Protein AF-A0AAN2FEF6-F1 (afdb_monomer)

Radius of gyration: 11.95 Å; Cα contacts (8 Å, |Δi|>4): 130; chains: 1; bounding box: 31×21×31 Å

Sequence (76 aa):
MQPVLNRQFSDAARYAGQQCLVRMEWQEYSRRYAVTQTQGDEALCLRAWQLVAQTRDLPPPPEPGQPAWFGFAPRG

Mean predicted aligned error: 3.0 Å

InterPro domains:
  IPR014161 Tol-Pal system, TolA [PF06519] (5-63)

Nearest PDB structures (foldseek):
  2x9a-assembly1_D  TM=7.234E-01  e=8.945E-03  Escherichia coli
  3qdr-assembly1_A  TM=6.983E-01  e=1.911E-02  Escherichia coli K-12
  6sly-assembly1_A  TM=6.234E-01  e=3.289E-01  Helicobacter pylori
  5lw8-assembly1_A  TM=6.277E-01  e=4.236E-01  Helicobacter pylori 26695

Structure (mmCIF, N/CA/C/O backbone):
data_AF-A0AAN2FEF6-F1
#
_entry.id   AF-A0AAN2FEF6-F1
#
loop_
_atom_site.group_PDB
_atom_site.id
_atom_site.type_symbol
_atom_site.label_atom_id
_atom_site.label_alt_id
_atom_site.label_comp_id
_atom_site.label_asym_id
_atom_site.label_entity_id
_atom_site.label_seq_id
_atom_site.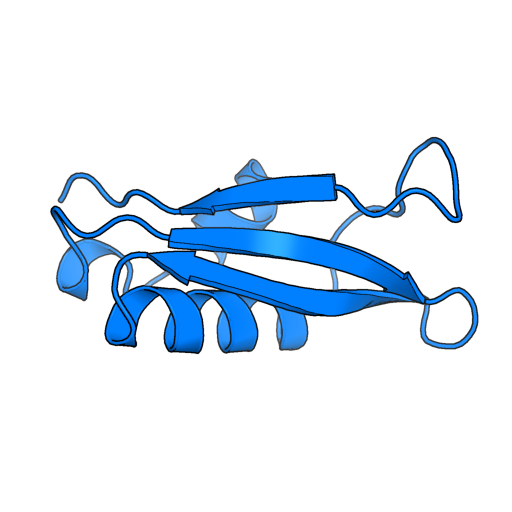pdbx_PDB_ins_code
_atom_site.Cartn_x
_atom_site.Cartn_y
_atom_site.Cartn_z
_atom_site.occupancy
_atom_site.B_iso_or_equiv
_atom_site.auth_seq_id
_atom_site.auth_comp_id
_atom_site.auth_asym_id
_atom_site.auth_atom_id
_atom_site.pdbx_PDB_model_num
ATOM 1 N N . MET A 1 1 ? -5.649 -3.948 -9.393 1.00 86.00 1 MET A N 1
ATOM 2 C CA . MET A 1 1 ? -4.893 -3.694 -8.146 1.00 86.00 1 MET A CA 1
ATOM 3 C C . MET A 1 1 ? -5.764 -3.826 -6.895 1.00 86.00 1 MET A C 1
ATOM 5 O O . MET A 1 1 ? -5.577 -4.792 -6.169 1.00 86.00 1 MET A O 1
ATOM 9 N N . GLN A 1 2 ? -6.743 -2.935 -6.673 1.00 87.69 2 GLN A N 1
ATOM 10 C CA . GLN A 1 2 ? -7.589 -2.921 -5.463 1.00 87.69 2 GLN A CA 1
ATOM 11 C C . GLN A 1 2 ? -8.196 -4.287 -5.066 1.00 87.69 2 GLN A C 1
ATOM 13 O O . GLN A 1 2 ? -8.127 -4.636 -3.892 1.00 87.69 2 GLN A O 1
ATOM 18 N N . PRO A 1 3 ? -8.717 -5.118 -5.998 1.00 89.69 3 PRO A N 1
ATOM 19 C CA . PRO A 1 3 ? -9.273 -6.423 -5.628 1.00 89.69 3 PRO A CA 1
ATOM 20 C C . PRO A 1 3 ? -8.246 -7.397 -5.033 1.00 89.69 3 PRO A C 1
ATOM 22 O O . PRO A 1 3 ? -8.603 -8.206 -4.183 1.00 89.69 3 PRO A O 1
ATOM 25 N N . VAL A 1 4 ? -6.979 -7.326 -5.460 1.00 91.44 4 VAL A N 1
ATOM 26 C CA . VAL A 1 4 ? -5.895 -8.167 -4.920 1.00 91.44 4 VAL A CA 1
ATOM 27 C C . VAL A 1 4 ? -5.556 -7.714 -3.502 1.00 91.44 4 VAL A C 1
ATOM 29 O O . VAL A 1 4 ? -5.550 -8.529 -2.587 1.00 91.44 4 VAL A O 1
ATOM 32 N N . LEU A 1 5 ? -5.377 -6.404 -3.302 1.00 92.31 5 LEU A N 1
ATOM 33 C CA . LEU A 1 5 ? -5.106 -5.820 -1.985 1.00 92.31 5 LEU A CA 1
ATOM 34 C C . LEU A 1 5 ? -6.222 -6.139 -0.985 1.00 92.31 5 LEU A C 1
ATOM 36 O O . LEU A 1 5 ? -5.938 -6.585 0.121 1.00 92.31 5 LEU A O 1
ATOM 40 N N . ASN A 1 6 ? -7.487 -6.009 -1.393 1.00 91.62 6 ASN A N 1
ATOM 41 C CA . ASN A 1 6 ? -8.629 -6.318 -0.531 1.00 91.62 6 ASN A CA 1
ATOM 42 C C . ASN A 1 6 ? -8.653 -7.788 -0.085 1.00 91.62 6 ASN A C 1
ATOM 44 O O . ASN A 1 6 ? -9.019 -8.067 1.050 1.00 91.62 6 ASN A O 1
ATOM 48 N N . ARG A 1 7 ? -8.243 -8.730 -0.948 1.00 92.19 7 ARG A N 1
ATOM 49 C CA . ARG A 1 7 ? -8.153 -10.158 -0.586 1.00 92.19 7 ARG A CA 1
ATOM 50 C C . ARG A 1 7 ? -7.036 -10.437 0.416 1.00 92.19 7 ARG A C 1
ATOM 52 O O . ARG A 1 7 ? -7.200 -11.291 1.277 1.00 92.19 7 ARG A O 1
ATOM 59 N N . GLN A 1 8 ? -5.915 -9.729 0.299 1.00 93.00 8 GLN A N 1
ATOM 60 C CA . GLN A 1 8 ? -4.766 -9.885 1.193 1.00 93.00 8 GLN A CA 1
ATOM 61 C C . GLN A 1 8 ? -4.961 -9.145 2.533 1.00 93.00 8 GLN A C 1
ATOM 63 O O . GLN A 1 8 ? -4.275 -9.434 3.515 1.00 93.00 8 GLN A O 1
ATOM 68 N N . PHE A 1 9 ? -5.912 -8.205 2.606 1.00 94.00 9 PHE A N 1
ATOM 69 C CA . PHE A 1 9 ? -6.199 -7.407 3.800 1.00 94.00 9 PHE A CA 1
ATOM 70 C C . PHE A 1 9 ? -7.101 -8.153 4.804 1.00 94.00 9 PHE A C 1
ATOM 72 O O . PHE A 1 9 ? -8.197 -7.715 5.146 1.00 94.00 9 PHE A O 1
ATOM 79 N N . SER A 1 10 ? -6.632 -9.303 5.282 1.00 92.81 10 SER A N 1
ATOM 80 C CA . SER A 1 10 ? -7.393 -10.216 6.153 1.00 92.81 10 SER A CA 1
ATOM 81 C C . SER A 1 10 ? -7.833 -9.619 7.497 1.00 92.81 10 SER A C 1
ATOM 83 O O . SER A 1 10 ? -8.836 -10.042 8.064 1.00 92.81 10 SER A O 1
ATOM 85 N N . ASP A 1 11 ? -7.113 -8.624 8.007 1.00 94.56 11 ASP A N 1
ATOM 86 C CA . ASP A 1 11 ? -7.362 -7.954 9.283 1.00 94.56 11 ASP A CA 1
ATOM 87 C C . ASP A 1 11 ? -8.057 -6.587 9.140 1.00 94.56 11 ASP A C 1
ATOM 89 O O . ASP A 1 11 ? -8.112 -5.822 10.102 1.00 94.56 11 ASP A O 1
ATOM 93 N N . ALA A 1 12 ? -8.632 -6.287 7.968 1.00 94.69 12 ALA A N 1
ATOM 94 C CA . ALA A 1 12 ? -9.263 -5.002 7.651 1.00 94.69 12 ALA A CA 1
ATOM 95 C C . ALA A 1 12 ? -10.344 -4.566 8.657 1.00 94.69 12 ALA A C 1
ATOM 97 O O . ALA A 1 12 ? -10.466 -3.377 8.946 1.00 94.69 12 ALA A O 1
ATOM 98 N N . ALA A 1 13 ? -11.089 -5.514 9.235 1.00 95.12 13 ALA A N 1
ATOM 99 C CA . ALA A 1 13 ? -12.134 -5.233 10.222 1.00 95.12 13 ALA A CA 1
ATOM 100 C C . ALA A 1 13 ? -11.608 -4.506 11.476 1.00 95.12 13 ALA A C 1
ATOM 102 O O . ALA A 1 13 ? -12.336 -3.729 12.088 1.00 95.12 13 ALA A O 1
ATOM 103 N N . ARG A 1 14 ? -10.326 -4.687 11.835 1.00 96.06 14 ARG A N 1
ATOM 104 C CA . ARG A 1 14 ? -9.686 -3.979 12.963 1.00 96.06 14 ARG A CA 1
ATOM 105 C C . ARG A 1 14 ? -9.544 -2.474 12.729 1.00 96.06 14 ARG A C 1
ATOM 107 O O . ARG A 1 14 ? -9.325 -1.727 13.676 1.00 96.06 14 ARG A O 1
ATOM 114 N N . TYR A 1 15 ? -9.656 -2.047 11.476 1.00 97.00 15 TYR A N 1
ATOM 115 C CA . TYR A 1 15 ? -9.487 -0.669 11.032 1.00 97.00 15 TYR A CA 1
ATOM 116 C C . TYR A 1 15 ? -10.803 -0.077 10.509 1.00 97.00 15 TYR A C 1
ATOM 118 O O . TYR A 1 15 ? -10.785 0.891 9.751 1.00 97.00 15 TYR A O 1
ATOM 126 N N . ALA A 1 16 ? -11.950 -0.669 10.863 1.00 96.12 16 ALA A N 1
ATOM 127 C CA . ALA A 1 16 ? -13.254 -0.180 10.434 1.00 96.12 16 ALA A CA 1
ATOM 128 C C . ALA A 1 16 ? -13.444 1.301 10.803 1.00 96.12 16 ALA A C 1
ATOM 130 O O . ALA A 1 16 ? -13.166 1.715 11.928 1.00 96.12 16 ALA A O 1
ATOM 131 N N . GLY A 1 17 ? -13.898 2.100 9.835 1.00 95.88 17 GLY A N 1
ATOM 132 C CA . GLY A 1 17 ? -14.113 3.541 10.001 1.00 95.88 17 GLY A CA 1
ATOM 133 C C . GLY A 1 17 ? -12.868 4.415 9.806 1.00 95.88 17 GLY A C 1
ATOM 134 O O . GLY A 1 17 ? -13.020 5.624 9.653 1.00 95.88 17 GLY A O 1
ATOM 135 N N . GLN A 1 18 ? -11.669 3.826 9.742 1.00 97.81 18 GLN A N 1
ATOM 136 C CA . GLN A 1 18 ? -10.447 4.547 9.385 1.00 97.81 18 GLN A CA 1
ATOM 137 C C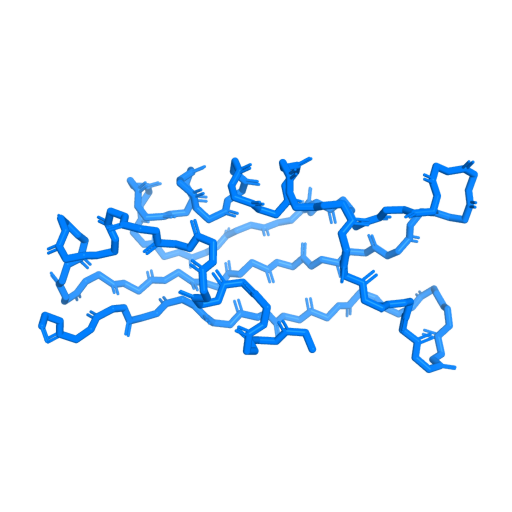 . GLN A 1 18 ? -10.321 4.711 7.868 1.00 97.81 18 GLN A C 1
ATOM 139 O O . GLN A 1 18 ? -10.857 3.920 7.083 1.00 97.81 18 GLN A O 1
ATOM 144 N N . GLN A 1 19 ? -9.575 5.731 7.452 1.00 98.00 19 GLN A N 1
ATOM 145 C CA . GLN A 1 19 ? -9.283 6.030 6.058 1.00 98.00 19 GLN A CA 1
ATOM 146 C C . GLN A 1 19 ? -7.802 6.353 5.867 1.00 98.00 19 GLN A C 1
ATOM 148 O O . GLN A 1 19 ? -7.213 7.131 6.611 1.00 98.00 19 GLN A O 1
ATOM 153 N N . CYS A 1 20 ? -7.200 5.774 4.831 1.00 98.31 20 CYS A N 1
ATOM 154 C CA . CYS A 1 20 ? -5.850 6.114 4.407 1.00 98.31 20 CYS A CA 1
ATOM 155 C C . CYS A 1 20 ? -5.750 6.175 2.884 1.00 98.31 20 CYS A C 1
ATOM 157 O O . CYS A 1 20 ? -6.223 5.284 2.180 1.00 98.31 20 CYS A O 1
ATOM 159 N N . LEU A 1 21 ? -5.079 7.200 2.374 1.00 98.06 21 LEU A N 1
ATOM 160 C CA . LEU A 1 21 ? -4.582 7.270 1.010 1.00 98.06 21 LEU A CA 1
ATOM 161 C C . LEU A 1 21 ? -3.106 6.873 0.998 1.00 98.06 21 LEU A C 1
ATOM 163 O O . LEU A 1 21 ? -2.317 7.390 1.787 1.00 98.06 21 LEU A O 1
ATOM 167 N N . VAL A 1 22 ? -2.715 5.994 0.079 1.00 97.38 22 VAL A N 1
ATOM 168 C CA . VAL A 1 22 ? -1.310 5.632 -0.153 1.00 97.38 22 VAL A CA 1
ATOM 169 C C . VAL A 1 22 ? -0.903 5.984 -1.576 1.00 97.38 22 VAL A C 1
ATOM 171 O O . VAL A 1 22 ? -1.610 5.659 -2.529 1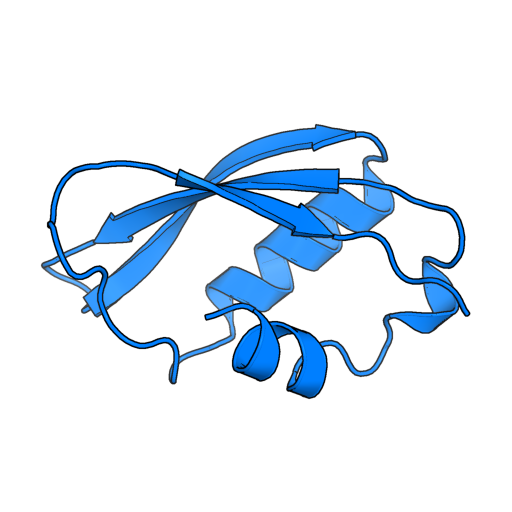.00 97.38 22 VAL A O 1
ATOM 174 N N . ARG A 1 23 ? 0.238 6.652 -1.732 1.00 96.69 23 ARG A N 1
ATOM 175 C CA . ARG A 1 23 ? 0.837 6.943 -3.034 1.00 96.69 23 ARG A CA 1
ATOM 176 C C . ARG A 1 23 ? 1.806 5.829 -3.378 1.00 96.69 23 ARG A C 1
ATOM 178 O O . ARG A 1 23 ? 2.792 5.623 -2.670 1.00 96.69 23 ARG A O 1
ATOM 185 N N . MET A 1 24 ? 1.517 5.112 -4.452 1.00 94.69 24 MET A N 1
ATOM 186 C CA . MET A 1 24 ? 2.282 3.952 -4.891 1.00 94.69 24 MET A CA 1
ATOM 187 C C . MET A 1 24 ? 2.993 4.254 -6.202 1.00 94.69 24 MET A C 1
ATOM 189 O O . MET A 1 24 ? 2.413 4.864 -7.096 1.00 94.69 24 MET A O 1
ATOM 193 N N . GLU A 1 25 ? 4.229 3.786 -6.324 1.00 93.62 25 GLU A N 1
ATOM 194 C CA . GLU A 1 25 ? 5.058 3.909 -7.520 1.00 93.62 25 GLU A CA 1
ATOM 195 C C . GLU A 1 25 ? 5.601 2.538 -7.922 1.00 93.62 25 GLU A C 1
ATOM 197 O O . GLU A 1 25 ? 5.989 1.740 -7.065 1.00 93.62 25 GLU A O 1
ATOM 202 N N . TRP A 1 26 ? 5.602 2.246 -9.221 1.00 92.88 26 TRP A N 1
ATOM 203 C CA . TRP A 1 26 ? 6.138 0.993 -9.744 1.00 92.88 26 TRP A CA 1
ATOM 204 C C . TRP A 1 26 ? 7.661 1.037 -9.831 1.00 92.88 26 TRP A C 1
ATOM 206 O O . TRP A 1 26 ? 8.233 1.954 -10.412 1.00 92.88 26 TRP A O 1
ATOM 216 N N . GLN A 1 27 ? 8.311 0.019 -9.277 1.00 91.62 27 GLN A N 1
ATOM 217 C CA . GLN A 1 27 ? 9.757 -0.149 -9.304 1.00 91.62 27 GLN A CA 1
ATOM 218 C C . GLN A 1 27 ? 10.127 -1.211 -10.343 1.00 91.62 27 GLN A C 1
ATOM 220 O O . GLN A 1 27 ? 9.967 -2.407 -10.093 1.00 91.62 27 GLN A O 1
ATOM 225 N N . GLU A 1 28 ? 10.666 -0.788 -11.491 1.00 89.06 28 GLU A N 1
ATOM 226 C CA . GLU A 1 28 ? 10.996 -1.687 -12.612 1.00 89.06 28 GLU A CA 1
ATOM 227 C C . GLU A 1 28 ? 11.998 -2.784 -12.230 1.00 89.06 28 GLU A C 1
ATOM 229 O O . GLU A 1 28 ? 11.855 -3.944 -12.617 1.00 89.06 28 GLU A O 1
ATOM 234 N N . TYR A 1 29 ? 12.990 -2.438 -11.407 1.00 89.25 29 TYR A N 1
ATOM 235 C CA . TYR A 1 29 ? 14.058 -3.361 -11.020 1.00 89.25 29 TYR A CA 1
ATOM 236 C C . TYR A 1 29 ? 13.559 -4.511 -10.138 1.00 89.25 29 TYR A C 1
ATOM 238 O O . TYR A 1 29 ? 13.992 -5.653 -10.287 1.00 89.25 29 TYR A O 1
ATOM 246 N N . SER A 1 30 ? 12.643 -4.219 -9.211 1.00 89.19 30 SER A N 1
ATOM 247 C CA . SER A 1 30 ? 12.091 -5.212 -8.282 1.00 89.19 30 SER A CA 1
ATOM 248 C C . SER A 1 30 ? 10.766 -5.808 -8.758 1.00 89.19 30 SER A C 1
ATOM 250 O O . SER A 1 30 ? 10.312 -6.795 -8.175 1.00 89.19 30 SER A O 1
ATOM 252 N N . ARG A 1 31 ? 10.163 -5.229 -9.808 1.00 90.88 31 ARG A N 1
ATOM 253 C CA . ARG A 1 31 ? 8.814 -5.520 -10.314 1.00 90.88 31 ARG A CA 1
ATOM 254 C C . ARG A 1 31 ? 7.766 -5.507 -9.203 1.00 90.88 31 ARG A C 1
ATOM 256 O O . ARG A 1 31 ? 6.976 -6.441 -9.060 1.00 90.88 31 ARG A O 1
ATOM 263 N N . ARG A 1 32 ? 7.815 -4.477 -8.357 1.00 92.25 32 ARG A N 1
ATOM 264 C CA . ARG A 1 32 ? 6.916 -4.293 -7.209 1.00 92.25 32 ARG A CA 1
ATOM 265 C C . ARG A 1 32 ? 6.508 -2.839 -7.073 1.00 92.25 32 ARG A C 1
ATOM 267 O O . ARG A 1 32 ? 7.167 -1.946 -7.594 1.00 92.25 32 ARG A O 1
ATOM 274 N N . TYR A 1 33 ? 5.450 -2.603 -6.308 1.00 93.31 33 TYR A N 1
ATOM 275 C CA . TYR A 1 33 ? 5.098 -1.255 -5.886 1.00 93.31 33 TYR A CA 1
ATOM 276 C C . TYR A 1 33 ? 5.859 -0.855 -4.623 1.00 93.31 33 TYR A C 1
ATOM 278 O O . TYR A 1 33 ? 5.918 -1.613 -3.655 1.00 93.31 33 TYR A O 1
ATOM 286 N N . ALA A 1 34 ? 6.395 0.361 -4.626 1.00 93.06 34 ALA A N 1
ATOM 287 C CA . ALA A 1 34 ? 6.860 1.057 -3.438 1.00 93.06 34 ALA A CA 1
ATOM 288 C C . ALA A 1 34 ? 5.800 2.068 -2.992 1.00 93.06 34 ALA A C 1
ATOM 290 O O . ALA A 1 34 ? 5.203 2.757 -3.819 1.00 93.06 34 ALA A O 1
ATOM 291 N N . VAL A 1 35 ? 5.582 2.177 -1.683 1.00 95.75 35 VAL A N 1
ATOM 292 C CA . VAL A 1 35 ? 4.793 3.270 -1.107 1.00 95.75 35 VAL A CA 1
ATOM 293 C C . VAL A 1 35 ? 5.727 4.454 -0.892 1.00 95.75 35 VAL A C 1
ATOM 295 O O . VAL A 1 35 ? 6.768 4.305 -0.256 1.00 95.75 35 VAL A O 1
ATOM 298 N N . THR A 1 36 ? 5.376 5.614 -1.444 1.00 95.56 36 THR A N 1
ATOM 299 C CA . THR A 1 36 ? 6.194 6.835 -1.355 1.00 95.56 36 THR A CA 1
ATOM 300 C C . THR A 1 36 ? 5.599 7.876 -0.418 1.00 95.56 36 THR A C 1
ATOM 302 O O . THR A 1 36 ? 6.341 8.671 0.151 1.00 95.56 36 THR A O 1
ATOM 305 N N . GLN A 1 37 ? 4.274 7.883 -0.242 1.00 97.62 37 GLN A N 1
ATOM 306 C CA . GLN A 1 37 ? 3.565 8.788 0.667 1.00 97.62 37 GLN A CA 1
ATOM 307 C C . GLN A 1 37 ? 2.309 8.115 1.227 1.00 97.62 37 GLN A C 1
ATOM 309 O O . GLN A 1 37 ? 1.732 7.233 0.587 1.00 97.62 37 GLN A O 1
ATOM 314 N N . THR A 1 38 ? 1.867 8.562 2.402 1.00 98.06 38 THR A N 1
ATOM 315 C CA . THR A 1 38 ? 0.596 8.152 3.016 1.00 98.06 38 THR A CA 1
ATOM 316 C C . THR A 1 38 ? -0.107 9.362 3.632 1.00 98.06 38 THR A C 1
ATOM 318 O O . THR A 1 38 ? 0.568 10.304 4.046 1.00 98.06 38 THR A O 1
ATOM 321 N N . GLN A 1 39 ? -1.440 9.356 3.672 1.00 98.50 39 GLN A N 1
ATOM 322 C CA . GLN A 1 39 ? -2.254 10.420 4.265 1.00 98.50 39 GLN A CA 1
ATOM 323 C C . GLN A 1 39 ? -3.531 9.837 4.880 1.00 98.50 39 GLN A C 1
ATOM 325 O O . GLN A 1 39 ? -4.285 9.163 4.183 1.00 98.50 39 GLN A O 1
ATOM 330 N N . GLY A 1 40 ? -3.801 10.129 6.154 1.00 98.12 40 GLY A N 1
ATOM 331 C CA . GLY A 1 40 ? -4.999 9.668 6.863 1.00 98.12 40 GLY A CA 1
ATOM 332 C C . GLY A 1 40 ? -4.674 9.110 8.246 1.00 98.12 40 GLY A C 1
ATOM 333 O O . GLY A 1 40 ? -3.714 9.550 8.878 1.00 98.12 40 GLY A O 1
ATOM 334 N N . ASP A 1 41 ? -5.470 8.145 8.700 1.00 98.50 41 ASP A N 1
ATOM 335 C CA . ASP A 1 41 ? -5.301 7.502 10.001 1.00 98.50 41 ASP A CA 1
ATOM 336 C C . ASP A 1 41 ? -4.015 6.667 10.042 1.00 98.50 41 ASP A C 1
ATOM 338 O O . ASP A 1 41 ? -3.842 5.709 9.282 1.00 98.50 41 ASP A O 1
ATOM 342 N N . GLU A 1 42 ? -3.109 7.018 10.954 1.00 97.88 42 GLU A N 1
ATOM 343 C CA . GLU A 1 42 ? -1.743 6.48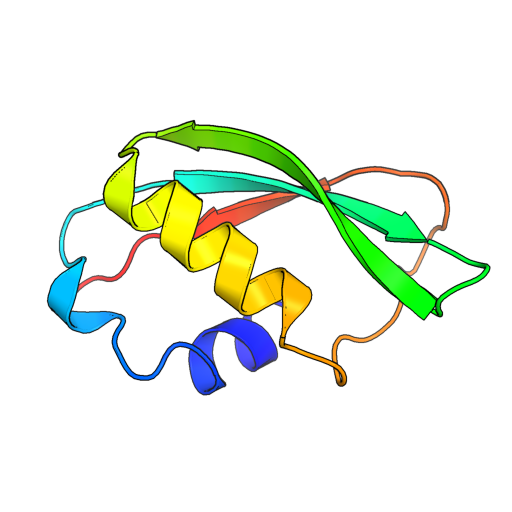5 11.001 1.00 97.88 42 GLU A CA 1
ATOM 344 C C . GLU A 1 42 ? -1.699 4.953 11.097 1.00 97.88 42 GLU A C 1
ATOM 346 O O . GLU A 1 42 ? -0.966 4.300 10.350 1.00 97.88 42 GLU A O 1
ATOM 351 N N . ALA A 1 43 ? -2.528 4.359 11.962 1.00 97.69 43 ALA A N 1
ATOM 352 C CA . ALA A 1 43 ? -2.570 2.911 12.152 1.00 97.69 43 ALA A CA 1
ATOM 353 C C . ALA A 1 43 ? -2.984 2.169 10.867 1.00 97.69 43 ALA A C 1
ATOM 355 O O . ALA A 1 43 ? -2.353 1.171 10.500 1.00 97.69 43 ALA A O 1
ATOM 356 N N . LEU A 1 44 ? -4.004 2.666 10.156 1.00 98.38 44 LEU A N 1
ATOM 357 C CA . LEU A 1 44 ? -4.409 2.119 8.862 1.00 98.38 44 LEU A CA 1
ATOM 358 C C . LEU A 1 44 ? -3.349 2.372 7.784 1.00 98.38 44 LEU A C 1
ATOM 360 O O . LEU A 1 44 ? -3.075 1.471 6.993 1.00 98.38 44 LEU A O 1
ATOM 364 N N . CYS A 1 45 ? -2.713 3.544 7.756 1.00 98.19 45 CYS A N 1
ATOM 365 C CA . CYS A 1 45 ? -1.662 3.848 6.785 1.00 98.19 45 CYS A CA 1
ATOM 366 C C . CYS A 1 45 ? -0.435 2.944 6.925 1.00 98.19 45 CYS A C 1
ATOM 368 O O . CYS A 1 45 ? 0.052 2.411 5.923 1.00 98.19 45 CYS A O 1
ATOM 370 N N . LEU A 1 46 ? 0.029 2.694 8.152 1.00 97.88 46 LEU A N 1
ATOM 371 C CA . LEU A 1 46 ? 1.112 1.745 8.414 1.00 97.88 46 LEU A CA 1
ATOM 372 C C . LEU A 1 46 ? 0.740 0.335 7.950 1.00 97.88 46 LEU A C 1
ATOM 374 O O . LEU A 1 46 ? 1.541 -0.348 7.305 1.00 97.88 46 LEU A O 1
ATOM 378 N N . ARG A 1 47 ? -0.495 -0.099 8.223 1.00 97.69 47 ARG A N 1
ATOM 379 C CA . ARG A 1 47 ? -0.965 -1.415 7.788 1.00 97.69 47 ARG A CA 1
ATOM 380 C C . ARG A 1 47 ? -1.079 -1.517 6.269 1.00 97.69 47 ARG A C 1
ATOM 382 O O . ARG A 1 47 ? -0.638 -2.518 5.701 1.00 97.69 47 ARG A O 1
ATOM 389 N N . ALA A 1 48 ? -1.629 -0.496 5.616 1.00 97.56 48 ALA A N 1
ATOM 390 C CA . ALA A 1 48 ? -1.749 -0.414 4.165 1.00 97.56 48 ALA A CA 1
ATOM 391 C C . ALA A 1 48 ? -0.371 -0.458 3.491 1.00 97.56 48 ALA A C 1
ATOM 393 O O . ALA A 1 48 ? -0.188 -1.197 2.522 1.00 97.56 48 ALA A O 1
ATOM 394 N N . TRP A 1 49 ? 0.626 0.239 4.049 1.00 96.94 49 TRP A N 1
ATOM 395 C CA . TRP A 1 49 ? 2.010 0.132 3.587 1.00 96.94 49 TRP A CA 1
ATOM 396 C C . TRP A 1 49 ? 2.504 -1.312 3.666 1.00 96.94 49 TRP A C 1
ATOM 398 O O . TRP A 1 49 ? 2.923 -1.879 2.654 1.00 96.94 49 TRP A O 1
ATOM 408 N N . GLN A 1 50 ? 2.429 -1.935 4.844 1.00 96.44 50 GLN A N 1
ATOM 409 C CA . GLN A 1 50 ? 2.879 -3.317 5.039 1.00 96.44 50 GLN A CA 1
ATOM 410 C C . GLN A 1 50 ? 2.194 -4.286 4.068 1.00 96.44 50 GLN A C 1
ATOM 412 O O . GLN A 1 50 ? 2.854 -5.150 3.493 1.00 96.44 50 GLN A O 1
ATOM 417 N N . LEU A 1 51 ? 0.888 -4.123 3.852 1.00 96.44 51 LEU A N 1
ATOM 418 C CA . LEU A 1 51 ? 0.108 -4.924 2.916 1.00 96.44 51 LEU A CA 1
ATOM 419 C C . LEU A 1 51 ? 0.622 -4.786 1.476 1.00 96.44 51 LEU A C 1
ATOM 421 O O . LEU A 1 51 ? 0.861 -5.798 0.815 1.00 96.44 51 LEU A O 1
ATOM 425 N N . VAL A 1 52 ? 0.834 -3.555 0.997 1.00 95.69 52 VAL A N 1
ATOM 426 C CA . VAL A 1 52 ? 1.386 -3.298 -0.343 1.00 95.69 52 VAL A CA 1
ATOM 427 C C . VAL A 1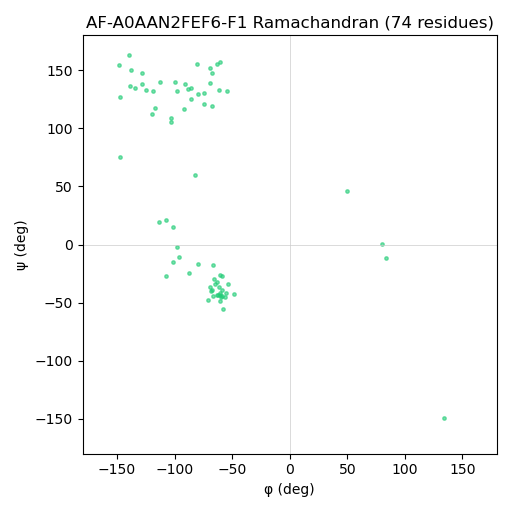 52 ? 2.770 -3.930 -0.491 1.00 95.69 52 VAL A C 1
ATOM 429 O O . VAL A 1 52 ? 3.020 -4.617 -1.477 1.00 95.69 52 VAL A O 1
ATOM 432 N N . ALA A 1 53 ? 3.648 -3.766 0.501 1.00 92.62 53 ALA A N 1
ATOM 433 C CA . ALA A 1 53 ? 5.011 -4.300 0.462 1.00 92.62 53 ALA A CA 1
ATOM 434 C C . ALA A 1 53 ? 5.070 -5.843 0.468 1.00 92.62 53 ALA A C 1
ATOM 436 O O . ALA A 1 53 ? 6.010 -6.434 -0.071 1.00 92.62 53 ALA A O 1
ATOM 437 N N . GLN A 1 54 ? 4.083 -6.500 1.085 1.00 93.56 54 GLN A N 1
ATOM 438 C CA . GLN A 1 54 ? 4.006 -7.961 1.185 1.00 93.56 54 GLN A CA 1
ATOM 439 C C . GLN A 1 54 ? 3.298 -8.612 -0.010 1.00 93.56 54 GLN A C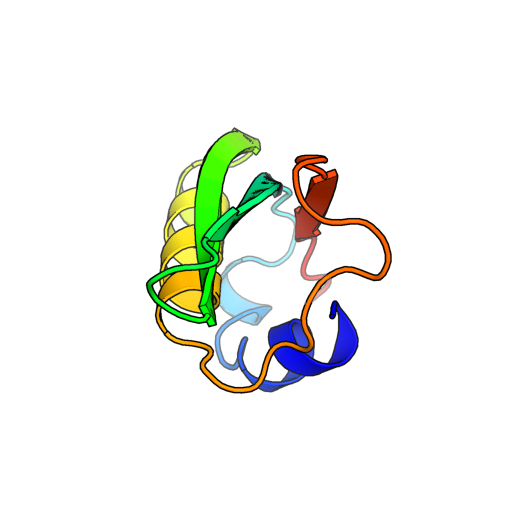 1
ATOM 441 O O . GLN A 1 54 ? 3.575 -9.774 -0.313 1.00 93.56 54 GLN A O 1
ATOM 446 N N . THR A 1 55 ? 2.424 -7.881 -0.708 1.00 92.62 55 THR A N 1
ATOM 447 C CA . THR A 1 55 ? 1.686 -8.407 -1.863 1.00 92.62 55 THR A CA 1
ATOM 448 C C . THR A 1 55 ? 2.614 -8.512 -3.077 1.00 92.62 55 T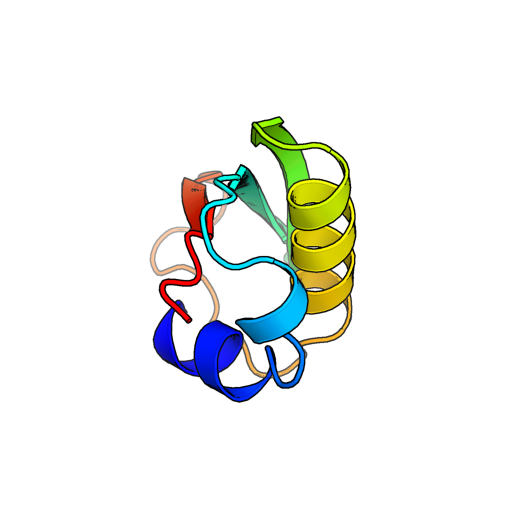HR A C 1
ATOM 450 O O . THR A 1 55 ? 3.183 -7.517 -3.523 1.00 92.62 55 THR A O 1
ATOM 453 N N . ARG A 1 56 ? 2.784 -9.717 -3.634 1.00 87.00 56 ARG A N 1
ATOM 454 C CA . ARG A 1 56 ? 3.739 -9.985 -4.737 1.00 87.00 56 ARG A CA 1
ATOM 455 C C . ARG A 1 56 ? 3.078 -10.081 -6.109 1.00 87.00 56 ARG A C 1
ATOM 457 O O . ARG A 1 56 ? 3.745 -10.045 -7.132 1.00 87.00 56 ARG A O 1
ATOM 464 N N . ASP A 1 57 ? 1.770 -10.220 -6.095 1.00 88.38 57 ASP A N 1
ATOM 465 C CA . ASP A 1 57 ? 0.874 -10.595 -7.178 1.00 88.38 57 ASP A CA 1
ATOM 466 C C . ASP A 1 57 ? 0.051 -9.388 -7.668 1.00 88.38 57 ASP A C 1
ATOM 468 O O . ASP A 1 57 ? -1.000 -9.527 -8.295 1.00 88.38 57 ASP A O 1
ATOM 472 N N . LEU A 1 58 ? 0.544 -8.172 -7.402 1.00 90.00 58 LEU A N 1
ATOM 473 C CA . LEU A 1 58 ? 0.000 -6.953 -7.991 1.00 90.00 58 LEU A CA 1
ATOM 474 C C . LEU A 1 58 ? 0.424 -6.859 -9.467 1.00 90.00 58 LEU A C 1
ATOM 476 O O . LEU A 1 58 ? 1.614 -6.987 -9.760 1.00 90.00 58 LEU A O 1
ATOM 480 N N . PRO A 1 59 ? -0.513 -6.610 -10.400 1.00 90.50 59 PRO A N 1
ATOM 481 C CA . PRO A 1 59 ? -0.157 -6.388 -11.798 1.00 90.50 59 PRO A CA 1
ATOM 482 C C . PRO A 1 59 ? 0.626 -5.072 -11.945 1.00 90.50 59 PRO A C 1
ATOM 484 O O . PRO A 1 59 ? 0.326 -4.136 -11.201 1.00 90.50 59 PRO A O 1
ATOM 487 N N . PRO A 1 60 ? 1.573 -4.971 -12.897 1.00 89.44 60 PRO A N 1
ATOM 488 C CA . PRO A 1 60 ? 2.254 -3.712 -13.202 1.00 89.44 60 PRO A CA 1
ATOM 489 C C . PRO A 1 60 ? 1.257 -2.631 -13.659 1.00 89.44 60 PRO A C 1
ATOM 491 O O . PRO A 1 60 ? 0.161 -2.964 -14.131 1.00 89.44 60 PRO A O 1
ATOM 494 N N . PRO A 1 61 ? 1.604 -1.335 -13.537 1.00 88.38 61 PRO A N 1
ATOM 495 C CA . PRO A 1 61 ? 0.753 -0.268 -14.045 1.00 88.38 61 PRO A CA 1
ATOM 496 C C . PRO A 1 61 ? 0.737 -0.290 -15.584 1.00 88.38 61 PRO A C 1
ATOM 498 O O . PRO A 1 61 ? 1.719 -0.710 -16.196 1.00 88.38 61 PRO A O 1
ATOM 501 N N . PRO A 1 62 ? -0.350 0.178 -16.225 1.00 84.44 62 PRO A N 1
ATOM 502 C CA . PRO A 1 62 ? -0.414 0.279 -17.684 1.00 84.44 62 PRO A CA 1
ATOM 503 C C . PRO A 1 62 ? 0.602 1.287 -18.242 1.00 84.44 62 PRO A C 1
ATOM 505 O O . PRO A 1 62 ? 1.162 1.058 -19.308 1.00 84.44 62 PRO A O 1
ATOM 508 N N . GLU A 1 63 ? 0.867 2.364 -17.499 1.00 83.25 63 GLU A N 1
ATOM 509 C CA . GLU A 1 63 ? 1.893 3.360 -17.809 1.00 83.25 63 GLU A CA 1
ATOM 510 C C . GLU A 1 63 ? 2.917 3.407 -16.663 1.00 83.25 63 GLU A C 1
ATOM 512 O O . GLU A 1 63 ? 2.577 3.804 -15.541 1.00 83.25 63 GLU A O 1
ATOM 517 N N . PRO A 1 64 ? 4.167 2.974 -16.902 1.00 75.38 64 PRO A N 1
ATOM 518 C CA . PRO A 1 64 ? 5.242 3.093 -15.927 1.00 75.38 64 PRO A CA 1
ATOM 519 C C . PRO A 1 64 ? 5.588 4.545 -15.582 1.00 75.38 64 PRO A C 1
ATOM 521 O O . PRO A 1 64 ? 5.390 5.459 -16.380 1.00 75.38 64 PRO A O 1
ATOM 524 N N . GLY A 1 65 ? 6.157 4.758 -14.393 1.00 78.00 65 GLY A N 1
ATOM 525 C CA . GLY A 1 65 ? 6.684 6.063 -13.970 1.00 78.00 65 GLY A CA 1
ATOM 526 C C . GLY A 1 65 ? 5.645 7.068 -13.462 1.00 78.00 65 GLY A C 1
ATOM 527 O O . GLY A 1 65 ? 6.018 8.167 -13.058 1.00 78.00 65 GLY A O 1
ATOM 528 N N . GLN A 1 66 ? 4.358 6.709 -13.432 1.00 83.19 66 GLN A N 1
ATOM 529 C CA . GLN A 1 66 ? 3.315 7.550 -12.845 1.00 83.19 66 GLN A CA 1
ATOM 530 C C . GLN A 1 66 ? 2.892 7.022 -11.469 1.00 83.19 66 GLN A C 1
ATOM 532 O O . GLN A 1 66 ? 2.244 5.975 -11.376 1.00 83.19 66 GLN A O 1
ATOM 537 N N . PRO A 1 67 ? 3.243 7.722 -10.377 1.00 88.56 67 PRO A N 1
ATOM 538 C CA . PRO A 1 67 ? 2.750 7.368 -9.059 1.00 88.56 67 PRO A CA 1
ATOM 539 C C . PRO A 1 67 ? 1.252 7.666 -8.948 1.00 88.56 67 PRO A C 1
ATOM 541 O O . PRO A 1 67 ? 0.784 8.717 -9.385 1.00 88.56 67 PRO A O 1
ATOM 544 N N . ALA A 1 68 ? 0.508 6.769 -8.306 1.00 91.44 68 ALA A N 1
ATOM 545 C CA . ALA A 1 68 ? -0.942 6.872 -8.164 1.00 91.44 68 ALA A CA 1
ATOM 546 C C . ALA A 1 68 ? -1.382 6.725 -6.704 1.00 91.44 68 ALA A C 1
ATOM 548 O O . ALA A 1 68 ? -0.757 6.007 -5.920 1.00 91.44 68 ALA A O 1
ATOM 549 N N . TRP A 1 69 ? -2.464 7.418 -6.346 1.00 94.12 69 TRP A N 1
ATOM 550 C CA . TRP A 1 69 ? -3.081 7.335 -5.025 1.00 94.1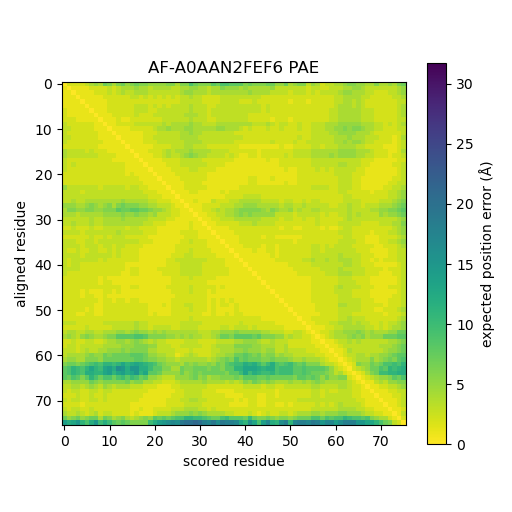2 69 TRP A CA 1
ATOM 551 C C . TRP A 1 69 ? -4.119 6.213 -4.970 1.00 94.12 69 TRP A C 1
ATOM 553 O O . TRP A 1 69 ? -4.976 6.107 -5.847 1.00 94.12 69 TRP A O 1
ATOM 563 N N . PHE A 1 70 ? -4.071 5.417 -3.904 1.00 94.56 70 PHE A N 1
ATOM 564 C CA . PHE A 1 70 ? -5.011 4.334 -3.625 1.00 94.56 70 PHE A CA 1
ATOM 565 C C . PHE A 1 70 ? -5.626 4.514 -2.243 1.00 94.56 70 PHE A C 1
ATOM 567 O O . PHE A 1 70 ? -4.919 4.759 -1.267 1.00 94.56 70 PHE A O 1
ATOM 574 N N . GLY A 1 71 ? -6.949 4.383 -2.165 1.00 95.50 71 GLY A N 1
ATOM 575 C CA . GLY A 1 71 ? -7.692 4.508 -0.917 1.00 95.50 71 GLY A CA 1
ATOM 576 C C . GLY A 1 71 ? -7.871 3.177 -0.198 1.00 95.50 71 GLY A C 1
ATOM 577 O O . GLY A 1 71 ? -8.212 2.163 -0.807 1.00 95.50 71 GLY A O 1
ATOM 578 N N . PHE A 1 72 ? -7.696 3.212 1.116 1.00 96.19 72 PHE A N 1
ATOM 579 C CA . PHE A 1 72 ? -8.038 2.170 2.070 1.00 96.19 72 PHE A CA 1
ATOM 580 C C . PHE A 1 72 ? -9.098 2.734 3.009 1.00 96.19 72 PHE A C 1
ATOM 582 O O . PHE A 1 72 ? -8.840 3.708 3.706 1.00 96.19 72 PHE A O 1
ATOM 589 N N . ALA A 1 73 ? -10.292 2.141 3.002 1.00 95.56 73 ALA A N 1
ATOM 590 C CA . ALA A 1 73 ? -11.400 2.535 3.873 1.00 95.56 73 ALA A CA 1
ATOM 591 C C . ALA A 1 73 ? -12.258 1.306 4.244 1.00 95.56 73 ALA A C 1
ATOM 593 O O . ALA A 1 73 ? -13.318 1.090 3.644 1.00 95.56 73 ALA A O 1
ATOM 594 N N . PRO A 1 74 ? -11.784 0.437 5.158 1.00 92.50 74 PRO A N 1
ATOM 595 C CA . PRO A 1 74 ? -12.530 -0.738 5.604 1.00 92.50 74 PRO A CA 1
ATOM 596 C C . PRO A 1 74 ? -13.850 -0.341 6.273 1.00 92.50 74 PRO A C 1
ATOM 598 O O . PRO A 1 74 ? -13.879 0.548 7.124 1.00 92.50 74 PRO A O 1
ATOM 601 N N . ARG A 1 75 ? -14.953 -0.995 5.895 1.00 83.88 75 ARG A N 1
ATOM 602 C CA . ARG A 1 75 ? -16.303 -0.631 6.368 1.00 83.88 75 ARG A CA 1
ATOM 603 C C . ARG A 1 75 ? -16.832 -1.470 7.539 1.00 83.88 75 ARG A C 1
ATOM 605 O O . ARG A 1 75 ? -17.881 -1.117 8.067 1.00 83.88 75 ARG A O 1
ATOM 612 N N . GLY A 1 76 ? -16.072 -2.469 7.994 1.00 68.56 76 GLY A N 1
ATOM 613 C CA . GLY A 1 76 ? -16.520 -3.431 9.010 1.00 68.56 76 GLY A CA 1
ATOM 614 C C . GLY A 1 76 ? -17.378 -4.543 8.428 1.00 68.56 76 GLY A 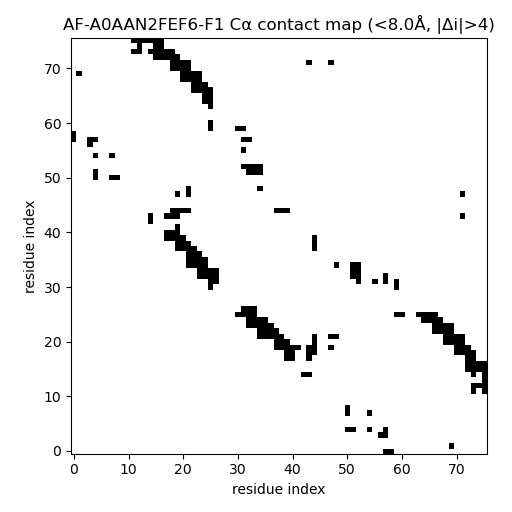C 1
ATOM 615 O O . GLY A 1 76 ? -18.023 -4.310 7.381 1.00 68.56 76 GLY A O 1
#

pLDDT: mean 92.72, std 5.54, range [68.56, 98.5]

Organism: Enterobacter agglomerans (NCBI:txid549)

Secondary structure (DSSP, 8-state):
-HHHHHHH-TTGGGGTT--EEEEEEEETTTTEEEEEEEEE-HHHHHHHHHHHHH---PPPPSSTT--EEEEE----

Solvent-accessible surface area (backbone atoms only — not comparable to full-atom values): 4599 Å² total; per-residue (Å²): 100,70,73,59,54,60,67,71,45,80,66,39,61,83,39,42,80,41,43,18,38,36,30,34,33,69,36,80,92,76,65,43,60,43,75,79,48,70,52,68,40,61,74,52,36,56,49,52,47,53,49,53,67,67,56,80,85,62,73,79,68,96,60,80,86,60,67,45,79,43,82,46,64,37,78,99

Foldseek 3Di:
DVVLLVVLPPVLVVQAAWKKKWWWAQDPVLRFIATDDMDTDPVVRVVSRVSRVPRPPDHDDPDHPDIDIDMDHRND